Protein AF-A0A9Q3Q132-F1 (afdb_monomer_lite)

Structure (mmCIF, N/CA/C/O backbone):
data_AF-A0A9Q3Q132-F1
#
_entry.id   AF-A0A9Q3Q132-F1
#
loop_
_atom_site.group_PDB
_atom_site.id
_atom_site.type_symbol
_atom_site.label_atom_id
_atom_site.label_alt_id
_atom_site.label_comp_id
_atom_site.label_asym_id
_atom_site.label_entity_id
_atom_site.label_seq_id
_atom_site.pdbx_PDB_ins_code
_atom_site.Cartn_x
_atom_site.Cartn_y
_atom_site.Cartn_z
_atom_site.occupancy
_atom_site.B_iso_or_equiv
_atom_site.auth_seq_id
_atom_site.auth_comp_id
_atom_site.auth_asym_id
_atom_site.auth_atom_id
_atom_site.pdbx_PDB_model_num
ATOM 1 N N . MET A 1 1 ? -14.673 15.537 -2.988 1.00 42.81 1 MET A N 1
ATOM 2 C CA . MET A 1 1 ? -13.858 14.526 -2.292 1.00 42.81 1 MET A CA 1
ATOM 3 C C . MET A 1 1 ? -14.851 13.622 -1.598 1.00 42.81 1 MET A C 1
ATOM 5 O O . MET A 1 1 ? -15.605 14.114 -0.773 1.00 42.81 1 MET A O 1
ATOM 9 N N . SER A 1 2 ? -15.007 12.391 -2.076 1.00 46.78 2 SER A N 1
ATOM 10 C CA . SER A 1 2 ? -15.947 11.425 -1.505 1.00 46.78 2 SER A CA 1
ATOM 11 C C . SER A 1 2 ? -15.360 10.903 -0.200 1.00 46.78 2 SER A C 1
ATOM 13 O O . SER A 1 2 ? -14.340 10.219 -0.220 1.00 46.78 2 SER A O 1
ATOM 15 N N . GLU A 1 3 ? -15.961 11.289 0.919 1.00 55.72 3 GLU A N 1
ATOM 16 C CA . GLU A 1 3 ? -15.642 10.736 2.234 1.00 55.72 3 GLU A CA 1
ATOM 17 C C . GLU A 1 3 ? -15.922 9.227 2.217 1.00 55.72 3 GLU A C 1
ATOM 19 O O . GLU A 1 3 ? -16.953 8.795 1.694 1.00 55.72 3 GLU A O 1
ATOM 24 N N . LEU A 1 4 ? -14.989 8.424 2.740 1.00 59.50 4 LEU A N 1
ATOM 25 C CA . LEU A 1 4 ? -15.205 6.990 2.929 1.00 59.50 4 LEU A CA 1
ATOM 26 C C . LEU A 1 4 ? -16.383 6.810 3.901 1.00 59.50 4 LEU A C 1
ATOM 28 O O . LEU A 1 4 ? -16.312 7.299 5.033 1.00 59.50 4 LEU A O 1
ATOM 32 N N . PRO A 1 5 ? -17.482 6.165 3.476 1.00 57.16 5 PRO A N 1
ATOM 33 C CA . PRO A 1 5 ? -18.624 5.940 4.338 1.00 57.16 5 PRO A CA 1
ATOM 34 C C . PRO A 1 5 ? -18.262 4.820 5.315 1.00 57.16 5 PRO A C 1
ATOM 36 O O . PRO A 1 5 ? -18.121 3.673 4.909 1.00 57.16 5 PRO A O 1
ATOM 39 N N . GLU A 1 6 ? -18.109 5.181 6.588 1.00 65.25 6 GLU A N 1
ATOM 40 C CA . GLU A 1 6 ? -17.724 4.296 7.696 1.00 65.25 6 GLU A CA 1
ATOM 41 C C . GLU A 1 6 ? -16.323 3.666 7.581 1.00 65.25 6 GLU A C 1
ATOM 43 O O . GLU A 1 6 ? -15.817 3.319 6.516 1.00 65.25 6 GLU A O 1
ATOM 48 N N . LYS A 1 7 ? -15.659 3.520 8.732 1.00 68.81 7 LYS A N 1
ATOM 49 C CA . LYS A 1 7 ? -14.372 2.825 8.836 1.00 68.81 7 LYS A CA 1
ATOM 50 C C . LYS A 1 7 ? -14.526 1.397 8.297 1.00 68.81 7 LYS A C 1
ATOM 52 O O . LYS A 1 7 ? -15.234 0.598 8.909 1.00 68.81 7 LYS A O 1
ATOM 57 N N . ILE A 1 8 ? -13.862 1.065 7.189 1.00 79.00 8 ILE A N 1
ATOM 58 C CA . ILE A 1 8 ? -13.961 -0.273 6.586 1.00 79.00 8 ILE A CA 1
ATOM 59 C C . ILE A 1 8 ? -13.101 -1.237 7.417 1.00 79.00 8 ILE A C 1
ATOM 61 O O . ILE A 1 8 ? -11.894 -1.004 7.543 1.00 79.00 8 ILE A O 1
ATOM 65 N N . PRO A 1 9 ? -13.677 -2.304 8.001 1.00 78.19 9 PRO A N 1
ATOM 66 C CA . PRO A 1 9 ? -12.914 -3.250 8.802 1.00 78.19 9 PRO A CA 1
ATOM 67 C C . PRO A 1 9 ? -11.963 -4.072 7.927 1.00 78.19 9 PRO A C 1
ATOM 69 O O . PRO A 1 9 ? -12.359 -4.620 6.899 1.00 78.19 9 PRO A O 1
ATOM 72 N N . LEU A 1 10 ? -10.718 -4.207 8.377 1.00 76.50 10 LEU A N 1
ATOM 73 C CA . LEU A 1 10 ? -9.734 -5.122 7.814 1.00 76.50 10 LEU A CA 1
ATOM 74 C C . LEU A 1 10 ? -9.655 -6.370 8.689 1.00 76.50 10 LEU A C 1
ATOM 76 O O . LEU A 1 10 ? -9.325 -6.311 9.875 1.00 76.50 10 LEU A O 1
ATOM 80 N N . ILE A 1 11 ? -9.969 -7.511 8.082 1.00 69.25 11 ILE A N 1
ATOM 81 C CA . ILE A 1 11 ? -9.895 -8.816 8.732 1.00 69.25 11 ILE A CA 1
ATOM 82 C C . ILE A 1 11 ? -8.579 -9.466 8.320 1.00 69.25 11 ILE A C 1
ATOM 84 O O . ILE A 1 11 ? -8.409 -9.875 7.172 1.00 69.25 11 ILE A O 1
ATOM 88 N N . ILE A 1 12 ? -7.650 -9.580 9.267 1.00 68.38 12 ILE A N 1
ATOM 89 C CA . ILE A 1 12 ? -6.472 -10.433 9.113 1.00 68.38 12 ILE A CA 1
ATOM 90 C C . ILE A 1 12 ? -6.888 -11.837 9.556 1.00 68.38 12 ILE A C 1
ATOM 92 O O . ILE A 1 12 ? -7.013 -12.092 10.758 1.00 68.38 12 ILE A O 1
ATOM 96 N N . LEU A 1 13 ? -7.107 -12.718 8.574 1.00 63.38 13 LEU A N 1
ATOM 97 C CA . LEU A 1 13 ? -7.654 -14.076 8.735 1.00 63.38 13 LEU A CA 1
ATOM 98 C C . LEU A 1 13 ? -6.918 -14.925 9.786 1.00 63.38 13 LEU A C 1
ATOM 100 O O . LEU A 1 13 ? -7.527 -15.793 10.404 1.00 63.38 13 LEU A O 1
ATOM 104 N N . ASP A 1 14 ? -5.646 -14.623 10.040 1.00 66.12 14 ASP A N 1
ATOM 105 C CA . ASP A 1 14 ? -4.778 -15.427 10.901 1.00 66.12 14 ASP A CA 1
ATOM 106 C C . ASP A 1 14 ? -4.732 -14.939 12.365 1.00 66.12 14 ASP A C 1
ATOM 108 O O . ASP A 1 14 ? -4.037 -15.542 13.182 1.00 66.12 14 ASP A O 1
ATOM 112 N N . SER A 1 15 ? -5.425 -13.841 12.720 1.00 58.97 15 SER A N 1
ATOM 113 C CA . SER A 1 15 ? -5.190 -13.145 14.004 1.00 58.97 15 SER A CA 1
ATOM 114 C C . SER A 1 15 ? -6.395 -12.886 14.918 1.00 58.97 15 SER A C 1
ATOM 116 O O . SER A 1 15 ? -6.162 -12.619 16.096 1.00 58.97 15 SER A O 1
ATOM 118 N N . SER A 1 16 ? -7.654 -12.947 14.454 1.00 56.84 16 SER A N 1
ATOM 119 C CA . SER A 1 16 ? -8.826 -12.692 15.321 1.00 56.84 16 SER A CA 1
ATOM 120 C C . SER A 1 16 ? -10.175 -12.951 14.628 1.00 56.84 16 SER A C 1
ATOM 122 O O . SER A 1 16 ? -10.303 -12.753 13.423 1.00 56.84 16 SER A O 1
ATOM 124 N N . GLU A 1 17 ? -11.208 -13.299 15.408 1.00 64.50 17 GLU A N 1
ATOM 125 C CA . GLU A 1 17 ? -12.625 -13.321 14.987 1.00 64.50 17 GLU A CA 1
ATOM 126 C C . GLU A 1 17 ? -13.231 -11.908 14.822 1.00 64.50 17 GLU A C 1
ATOM 128 O O . GLU A 1 17 ? -14.316 -11.751 14.264 1.00 64.50 17 GLU A O 1
ATOM 133 N N . SER A 1 18 ? -12.540 -10.867 15.299 1.00 65.25 18 SER A N 1
ATOM 134 C CA . SER A 1 18 ? -12.953 -9.462 15.212 1.00 65.25 18 SER A CA 1
ATOM 135 C C . SER A 1 18 ? -11.892 -8.597 14.513 1.00 65.25 18 SER A C 1
ATOM 137 O O . SER A 1 18 ? -10.695 -8.816 14.717 1.00 65.25 18 SER A O 1
ATOM 139 N N . PRO A 1 19 ? -12.298 -7.610 13.688 1.00 66.31 19 PRO A N 1
ATOM 140 C CA . PRO A 1 19 ? -11.359 -6.766 12.956 1.00 66.31 19 PRO A CA 1
ATOM 141 C C . PRO A 1 19 ? -10.549 -5.898 13.922 1.00 66.31 19 PRO A C 1
ATOM 143 O O . PRO A 1 19 ? -11.103 -5.143 14.721 1.00 66.31 19 PRO A O 1
ATOM 146 N N . SER A 1 20 ? -9.227 -6.023 13.845 1.00 73.69 20 SER A N 1
ATOM 147 C CA . SER A 1 20 ? -8.266 -5.269 14.657 1.00 73.69 20 SER A CA 1
ATOM 148 C C . SER A 1 20 ? -7.741 -4.017 13.954 1.00 73.69 20 SER A C 1
ATOM 150 O O . SER A 1 20 ? -7.132 -3.168 14.601 1.00 73.69 20 SER A O 1
ATOM 152 N N . LEU A 1 21 ? -7.984 -3.898 12.648 1.00 81.69 21 LEU A N 1
ATOM 153 C CA . LEU A 1 21 ? -7.525 -2.806 11.802 1.00 81.69 21 LEU A CA 1
ATOM 154 C C . LEU A 1 21 ? -8.694 -2.223 11.016 1.00 81.69 21 LEU A C 1
ATOM 156 O O . LEU A 1 21 ? -9.650 -2.923 10.674 1.00 81.69 21 LEU A O 1
ATOM 160 N N . PHE A 1 22 ? -8.598 -0.935 10.706 1.00 84.19 22 PHE A N 1
ATOM 161 C CA . PHE A 1 22 ? -9.631 -0.215 9.978 1.00 84.19 22 PHE A CA 1
ATOM 162 C C . PHE A 1 22 ? -9.006 0.691 8.932 1.00 84.19 22 PHE A C 1
ATOM 164 O O . PHE A 1 22 ? -8.070 1.434 9.230 1.00 84.19 22 PHE A O 1
ATOM 171 N N . VAL A 1 23 ? -9.576 0.674 7.731 1.00 85.88 23 VAL A N 1
ATOM 172 C CA . VAL A 1 23 ? -9.326 1.715 6.737 1.00 85.88 23 VAL A CA 1
ATOM 173 C C . VAL A 1 23 ? -10.050 2.973 7.194 1.00 85.88 23 VAL A C 1
ATOM 175 O O . VAL A 1 23 ? -11.255 2.941 7.460 1.00 85.88 23 VAL A O 1
ATOM 178 N N . THR A 1 24 ? -9.319 4.076 7.310 1.00 86.38 24 THR A N 1
ATOM 179 C CA . THR A 1 24 ? -9.848 5.319 7.877 1.00 86.38 24 THR A CA 1
ATOM 180 C C . THR A 1 24 ? -10.174 6.356 6.818 1.00 86.38 24 THR A C 1
ATOM 182 O O . THR A 1 24 ? -11.237 6.969 6.887 1.00 86.38 24 THR A O 1
ATOM 185 N N . HIS A 1 25 ? -9.286 6.565 5.849 1.00 87.44 25 HIS A N 1
ATOM 186 C CA . HIS A 1 25 ? -9.456 7.590 4.827 1.00 87.44 25 HIS A CA 1
ATOM 187 C C . HIS A 1 25 ? -8.611 7.310 3.577 1.00 87.44 25 HIS A C 1
ATOM 189 O O . HIS A 1 25 ? -7.745 6.432 3.570 1.00 87.44 25 HIS A O 1
ATOM 195 N N . HIS A 1 26 ? -8.882 8.082 2.521 1.00 87.94 26 HIS A N 1
ATOM 196 C CA . HIS A 1 26 ? -8.002 8.194 1.366 1.00 87.94 26 HIS A CA 1
ATOM 197 C C . HIS A 1 26 ? -7.053 9.368 1.557 1.00 87.94 26 HIS A C 1
ATOM 199 O O . HIS A 1 26 ? -7.464 10.429 2.032 1.00 87.94 26 HIS A O 1
ATOM 205 N N . THR A 1 27 ? -5.814 9.205 1.122 1.00 90.06 27 THR A N 1
ATOM 206 C CA . THR A 1 27 ? -4.831 10.285 1.096 1.00 90.06 27 THR A CA 1
ATOM 207 C C . THR A 1 27 ? -3.984 10.186 -0.154 1.00 90.06 27 THR A C 1
ATOM 209 O O . THR A 1 27 ? -3.828 9.109 -0.721 1.00 90.06 27 THR A O 1
ATOM 212 N N . LYS A 1 28 ? -3.417 11.308 -0.574 1.00 92.25 28 LYS A N 1
ATOM 213 C CA . LYS A 1 28 ? -2.639 11.389 -1.797 1.00 92.25 28 LYS A CA 1
ATOM 214 C C . LYS A 1 28 ? -1.196 11.707 -1.467 1.00 92.25 28 LYS A C 1
ATOM 216 O O . LYS A 1 28 ? -0.924 12.720 -0.824 1.00 92.25 28 LYS A O 1
ATOM 221 N N . TYR A 1 29 ? -0.282 10.856 -1.916 1.00 90.50 29 TYR A N 1
ATOM 222 C CA . TYR A 1 29 ? 1.144 11.030 -1.664 1.00 90.50 29 TYR A CA 1
ATOM 223 C C . TYR A 1 29 ? 1.966 10.940 -2.940 1.00 90.50 29 TYR A C 1
ATOM 225 O O . TYR A 1 29 ? 1.631 10.214 -3.877 1.00 90.50 29 TYR A O 1
ATOM 233 N N . MET A 1 30 ? 3.073 11.683 -2.941 1.00 93.25 30 MET A N 1
ATOM 234 C CA . MET A 1 30 ? 4.152 11.489 -3.899 1.00 93.25 30 MET A CA 1
ATOM 235 C C . MET A 1 30 ? 4.936 10.245 -3.486 1.00 93.25 30 MET A C 1
ATOM 237 O O . MET A 1 30 ? 5.448 10.171 -2.369 1.00 93.25 30 MET A O 1
ATOM 241 N N . VAL A 1 31 ? 5.012 9.276 -4.385 1.00 89.88 31 VAL A N 1
ATOM 242 C CA . VAL A 1 31 ? 5.697 8.008 -4.177 1.00 89.88 31 VAL A CA 1
ATOM 243 C C . VAL A 1 31 ? 7.043 8.057 -4.872 1.00 89.88 31 VAL A C 1
ATOM 245 O O . VAL A 1 31 ? 7.138 8.383 -6.057 1.00 89.88 31 VAL A O 1
ATOM 248 N N . GLU A 1 32 ? 8.079 7.684 -4.132 1.00 91.25 32 GLU A N 1
ATOM 249 C CA . GLU A 1 32 ? 9.435 7.539 -4.642 1.00 91.25 32 GLU A CA 1
ATOM 250 C C . GLU A 1 32 ? 9.892 6.104 -4.386 1.00 91.25 32 GLU A C 1
ATOM 252 O O . GLU A 1 32 ? 10.123 5.699 -3.247 1.00 91.25 32 GLU A O 1
ATOM 257 N N . ILE A 1 33 ? 9.995 5.315 -5.456 1.00 85.12 33 ILE A N 1
ATOM 258 C CA . ILE A 1 33 ? 10.542 3.956 -5.411 1.00 85.12 33 ILE A CA 1
ATOM 259 C C . ILE A 1 33 ? 11.919 4.002 -6.084 1.00 85.12 33 ILE A C 1
ATOM 261 O O . ILE A 1 33 ? 12.040 4.589 -7.165 1.00 85.12 33 ILE A O 1
ATOM 265 N N . PRO A 1 34 ? 12.971 3.402 -5.493 1.00 87.12 34 PRO A N 1
ATOM 266 C CA . PRO A 1 34 ? 14.285 3.357 -6.120 1.00 87.12 34 PRO A CA 1
ATOM 267 C C . PRO A 1 34 ? 14.206 2.816 -7.550 1.00 87.12 34 PRO A C 1
ATOM 269 O O . PRO A 1 34 ? 13.577 1.792 -7.803 1.00 87.12 34 PRO A O 1
ATOM 272 N N . SER A 1 35 ? 14.854 3.510 -8.488 1.00 85.25 35 SER A N 1
ATOM 273 C CA . SER A 1 35 ? 14.871 3.144 -9.913 1.00 85.25 35 SER A CA 1
ATOM 274 C C . SER A 1 35 ? 13.511 3.194 -10.633 1.00 85.25 35 SER A C 1
ATOM 276 O O . SER A 1 35 ? 13.417 2.716 -11.763 1.00 85.25 35 SER A O 1
ATOM 278 N N . PHE A 1 36 ? 12.489 3.821 -10.042 1.00 83.25 36 PHE A N 1
ATOM 279 C CA . PHE A 1 36 ? 11.194 4.084 -10.671 1.00 83.25 36 PHE A CA 1
ATOM 280 C C . PHE A 1 36 ? 10.920 5.601 -10.723 1.00 83.25 36 PHE A C 1
ATOM 282 O O . PHE A 1 36 ? 11.328 6.317 -9.807 1.00 83.25 36 PHE A O 1
ATOM 289 N N . PRO A 1 37 ? 10.262 6.132 -11.773 1.00 88.19 37 PRO A N 1
ATOM 290 C CA . PRO A 1 37 ? 9.868 7.540 -11.801 1.00 88.19 37 PRO A CA 1
ATOM 291 C C . PRO A 1 37 ? 8.951 7.884 -10.627 1.00 88.19 37 PRO A C 1
ATOM 293 O O . PRO A 1 37 ? 8.059 7.103 -10.313 1.00 88.19 37 PRO A O 1
ATOM 296 N N . SER A 1 38 ? 9.120 9.057 -10.016 1.00 92.94 38 SER A N 1
ATOM 297 C CA . SER A 1 38 ? 8.192 9.519 -8.981 1.00 92.94 38 SER A CA 1
ATOM 298 C C . SER A 1 38 ? 6.790 9.708 -9.561 1.00 92.94 38 SER A C 1
ATOM 300 O O . SER A 1 38 ? 6.631 10.198 -10.683 1.00 92.94 38 SER A O 1
ATOM 302 N N . PHE A 1 39 ? 5.770 9.341 -8.792 1.00 90.56 39 PHE A N 1
ATOM 303 C CA . PHE A 1 39 ? 4.374 9.460 -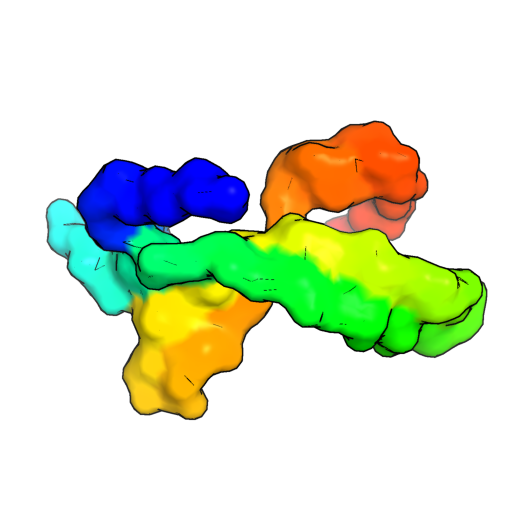9.203 1.00 90.56 39 PHE A CA 1
ATOM 304 C C . PHE A 1 39 ? 3.487 9.822 -8.019 1.00 90.56 39 PHE A C 1
ATOM 306 O O . PHE A 1 39 ? 3.787 9.502 -6.873 1.00 90.56 39 PHE A O 1
ATOM 313 N N . GLU A 1 40 ? 2.376 10.492 -8.301 1.00 93.56 40 GLU A N 1
ATOM 314 C CA . GLU A 1 40 ? 1.353 10.766 -7.300 1.00 93.56 40 GLU A CA 1
ATOM 315 C C . GLU A 1 40 ? 0.346 9.611 -7.274 1.00 93.56 40 GLU A C 1
ATOM 317 O O . GLU A 1 40 ? -0.101 9.156 -8.330 1.00 93.56 40 GLU A O 1
ATOM 322 N N . TRP A 1 41 ? -0.017 9.141 -6.081 1.00 92.81 41 TRP A N 1
ATOM 323 C CA . TRP A 1 41 ? -0.964 8.041 -5.917 1.00 92.81 41 TRP A CA 1
ATOM 324 C C . TRP A 1 41 ? -1.954 8.291 -4.779 1.00 92.81 41 TRP A C 1
ATOM 326 O O . TRP A 1 41 ? -1.592 8.875 -3.756 1.00 92.81 41 TRP A O 1
ATOM 336 N N . ASP A 1 42 ? -3.197 7.841 -4.970 1.00 91.81 42 ASP A N 1
ATOM 337 C CA . ASP A 1 42 ? -4.246 7.842 -3.947 1.00 91.81 42 ASP A CA 1
ATOM 338 C C . ASP A 1 42 ? -4.196 6.527 -3.155 1.00 91.81 42 ASP A C 1
ATOM 340 O O . ASP A 1 42 ? -4.462 5.443 -3.670 1.00 91.81 42 ASP A O 1
ATOM 344 N N . PHE A 1 43 ? -3.843 6.632 -1.882 1.00 90.44 43 PHE A N 1
ATOM 345 C CA . PHE A 1 43 ? -3.699 5.531 -0.943 1.00 90.44 43 PHE A CA 1
ATOM 346 C C . PHE A 1 43 ? -4.926 5.362 -0.066 1.00 90.44 43 PHE A C 1
ATOM 348 O O . PHE A 1 43 ? -5.592 6.331 0.297 1.00 90.44 43 PHE A O 1
ATOM 355 N N . LEU A 1 44 ? -5.154 4.119 0.352 1.00 89.19 44 LEU A N 1
ATOM 356 C CA . LEU A 1 44 ? -5.975 3.811 1.516 1.00 89.19 44 LEU A CA 1
ATOM 357 C C . LEU A 1 44 ? -5.087 3.802 2.761 1.00 89.19 44 LEU A C 1
ATOM 359 O O . LEU A 1 44 ? -4.043 3.147 2.766 1.00 89.19 44 LEU A O 1
ATOM 363 N N . VAL A 1 45 ? -5.519 4.503 3.807 1.00 88.25 45 VAL A N 1
ATOM 364 C CA . VAL A 1 45 ? -4.810 4.572 5.089 1.00 88.25 45 VAL A CA 1
ATOM 365 C C . VAL A 1 45 ? -5.428 3.611 6.094 1.00 88.25 45 VAL A C 1
ATOM 367 O O . VAL A 1 45 ? -6.646 3.623 6.297 1.00 88.25 45 VAL A O 1
ATOM 370 N N . ILE A 1 46 ? -4.588 2.811 6.749 1.00 89.25 46 ILE A N 1
ATOM 371 C CA . ILE A 1 46 ? -4.951 1.966 7.886 1.00 89.25 46 ILE A CA 1
ATOM 372 C C . ILE A 1 46 ? -4.468 2.618 9.177 1.00 89.25 46 ILE A C 1
ATOM 374 O O . ILE A 1 46 ? -3.310 3.013 9.282 1.00 89.25 46 ILE A O 1
ATOM 378 N N . ASP A 1 47 ? -5.334 2.651 10.185 1.00 84.31 47 ASP A N 1
ATOM 379 C CA . ASP A 1 47 ? -4.944 2.968 11.560 1.00 84.31 47 ASP A CA 1
ATOM 380 C C . ASP A 1 47 ? -4.378 1.718 12.253 1.00 84.31 47 ASP A C 1
ATOM 382 O O . ASP A 1 47 ? -5.076 0.710 12.406 1.00 84.31 47 ASP A O 1
ATOM 386 N N . THR A 1 48 ? -3.104 1.767 12.641 1.00 82.75 48 THR A N 1
ATOM 387 C CA . THR A 1 48 ? -2.391 0.687 13.335 1.00 82.75 48 THR A CA 1
ATOM 388 C C . THR A 1 48 ? -1.901 1.155 14.710 1.00 82.75 48 THR A C 1
ATOM 390 O O . THR A 1 48 ? -1.694 2.348 14.932 1.00 82.75 48 THR A O 1
ATOM 393 N N . PRO A 1 49 ? -1.583 0.241 15.649 1.00 78.75 49 PRO A N 1
ATOM 394 C CA . PRO A 1 49 ? -1.017 0.626 16.947 1.00 78.75 49 PRO A CA 1
ATOM 395 C C . PRO A 1 49 ? 0.303 1.413 16.870 1.00 78.75 49 PRO A C 1
ATOM 397 O O . PRO A 1 49 ? 0.719 2.004 17.866 1.00 78.75 49 PRO A O 1
ATOM 400 N N . LYS A 1 50 ? 0.994 1.383 15.722 1.00 79.62 50 LYS A N 1
ATOM 401 C CA . LYS A 1 50 ? 2.261 2.089 15.484 1.00 79.62 50 LYS A CA 1
ATOM 402 C C . LYS A 1 50 ? 2.078 3.415 14.733 1.00 79.62 50 LYS A C 1
ATOM 404 O O . LYS A 1 50 ? 3.068 4.115 14.538 1.00 79.62 50 LYS A O 1
ATOM 409 N N . GLY A 1 51 ? 0.847 3.764 14.354 1.00 85.31 51 GLY A N 1
ATOM 410 C CA . GLY A 1 51 ? 0.513 4.928 13.537 1.00 85.31 51 GLY A CA 1
ATOM 411 C C . GLY A 1 51 ? -0.239 4.530 12.270 1.00 85.31 51 GLY A C 1
ATOM 412 O O . GLY A 1 51 ? -0.923 3.510 12.234 1.00 85.31 51 GLY A O 1
ATOM 413 N N . GLU A 1 52 ? -0.099 5.332 11.224 1.00 85.62 52 GLU A N 1
ATOM 414 C CA . GLU A 1 52 ? -0.764 5.097 9.945 1.00 85.62 52 GLU A CA 1
ATOM 415 C C . GLU A 1 52 ? 0.110 4.263 9.005 1.00 85.62 52 GLU A C 1
ATOM 417 O O . GLU A 1 52 ? 1.280 4.584 8.803 1.00 85.62 52 GLU A O 1
ATOM 422 N N . A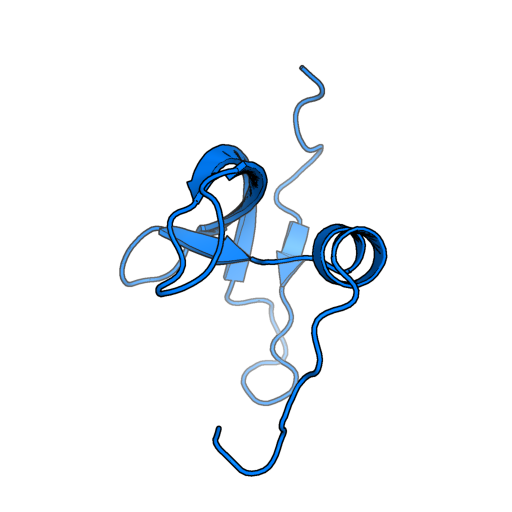SP A 1 53 ? -0.4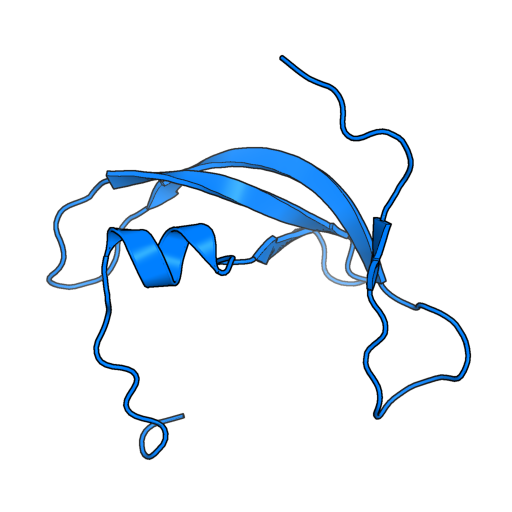83 3.231 8.406 1.00 88.25 53 ASP A N 1
ATOM 423 C CA . ASP A 1 53 ? 0.115 2.467 7.309 1.00 88.25 53 ASP A CA 1
ATOM 424 C C . ASP A 1 53 ? -0.662 2.713 6.009 1.00 88.25 53 ASP A C 1
ATOM 426 O O . ASP A 1 53 ? -1.869 2.971 6.015 1.00 88.25 53 ASP A O 1
ATOM 430 N N . LEU A 1 54 ? 0.034 2.621 4.875 1.00 88.38 54 LEU A N 1
ATOM 431 C CA . LEU A 1 54 ? -0.536 2.825 3.543 1.00 88.38 54 LEU A CA 1
ATOM 432 C C . LEU A 1 54 ? -0.729 1.489 2.825 1.00 88.38 54 LEU A C 1
ATOM 434 O O . LEU A 1 54 ? 0.159 0.637 2.836 1.00 88.38 54 LEU A O 1
ATOM 438 N N . ILE A 1 55 ? -1.860 1.327 2.140 1.00 87.19 55 ILE A N 1
ATOM 439 C CA . ILE A 1 55 ? -2.127 0.161 1.290 1.00 87.19 55 ILE A CA 1
ATOM 440 C C . ILE A 1 55 ? -1.979 0.538 -0.181 1.00 87.19 55 ILE A C 1
ATOM 442 O O . ILE A 1 55 ? -2.675 1.429 -0.675 1.00 87.19 55 ILE A O 1
ATOM 446 N N . PHE A 1 56 ? -1.164 -0.231 -0.905 1.00 85.06 56 PHE A N 1
ATOM 447 C CA . PHE A 1 56 ? -1.274 -0.338 -2.358 1.00 85.06 56 PHE A CA 1
ATOM 448 C C . PHE A 1 56 ? -2.395 -1.315 -2.713 1.00 85.06 56 PHE A C 1
ATOM 450 O O . PHE A 1 56 ? -2.300 -2.515 -2.450 1.00 85.06 56 PHE A O 1
ATOM 457 N N . GLY A 1 57 ? -3.482 -0.786 -3.270 1.00 84.06 57 GLY A N 1
ATOM 458 C CA . GLY A 1 57 ? -4.660 -1.564 -3.628 1.00 84.06 57 GLY A CA 1
ATOM 459 C C . GLY A 1 57 ? -4.528 -2.314 -4.954 1.00 84.06 57 GLY A C 1
ATOM 460 O O . GLY A 1 57 ? -3.517 -2.270 -5.658 1.00 84.06 57 GLY A O 1
ATOM 461 N N . PHE A 1 58 ? -5.607 -3.005 -5.323 1.00 85.06 58 PHE A N 1
ATOM 462 C CA . PHE A 1 58 ? -5.720 -3.681 -6.618 1.00 85.06 58 PHE A CA 1
ATOM 463 C C . PHE A 1 58 ? -5.644 -2.707 -7.806 1.00 85.06 58 PHE A C 1
ATOM 465 O O . PHE A 1 58 ? -5.132 -3.050 -8.867 1.00 85.06 58 PHE A O 1
ATOM 472 N N . ASP A 1 59 ? -6.127 -1.483 -7.623 1.00 87.25 59 ASP A N 1
ATOM 473 C CA . ASP A 1 59 ? -6.024 -0.386 -8.583 1.00 87.25 59 ASP A CA 1
ATOM 474 C C . ASP A 1 59 ? -4.570 -0.051 -8.940 1.00 87.25 59 ASP A C 1
ATOM 476 O O . ASP A 1 59 ? -4.257 0.109 -10.121 1.00 87.25 59 ASP A O 1
ATOM 480 N N . PHE A 1 60 ? -3.674 -0.03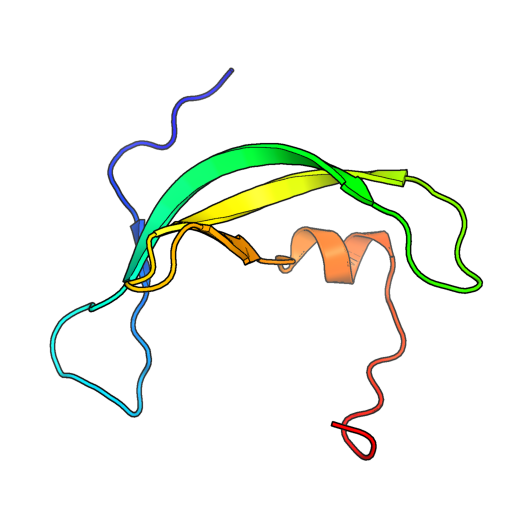4 -7.952 1.00 87.62 60 PHE A N 1
ATOM 481 C CA . PHE A 1 60 ? -2.241 0.164 -8.161 1.00 87.62 60 PHE A CA 1
ATOM 482 C C . PHE A 1 60 ? -1.640 -0.971 -8.989 1.00 87.62 60 PHE A C 1
ATOM 484 O O . PHE A 1 60 ? -0.965 -0.728 -9.994 1.00 87.62 60 PHE A O 1
ATOM 491 N N . LEU A 1 61 ? -1.937 -2.216 -8.602 1.00 86.94 61 LEU A N 1
ATOM 492 C CA . LEU A 1 61 ? -1.461 -3.403 -9.313 1.00 86.94 61 LEU A CA 1
ATOM 493 C C . LEU A 1 61 ? -1.953 -3.423 -10.760 1.00 86.94 61 LEU A C 1
ATOM 495 O O . LEU A 1 61 ? -1.186 -3.741 -11.659 1.00 86.94 61 LEU A O 1
ATOM 499 N N . ASN A 1 62 ? -3.203 -3.041 -11.005 1.00 88.56 62 ASN A N 1
ATOM 500 C CA . ASN A 1 62 ? -3.762 -2.994 -12.349 1.00 88.56 62 ASN A CA 1
ATOM 501 C C . ASN A 1 62 ? -3.198 -1.831 -13.188 1.00 88.56 62 ASN A C 1
ATOM 503 O O . ASN A 1 62 ? -3.039 -1.974 -14.397 1.00 88.56 62 ASN A O 1
ATOM 507 N N . HIS A 1 63 ? -2.892 -0.685 -12.568 1.00 89.81 63 HIS A N 1
ATOM 508 C CA . HIS A 1 63 ? -2.350 0.482 -13.268 1.00 89.81 63 HIS A CA 1
ATOM 509 C C . HIS A 1 63 ? -0.894 0.281 -13.700 1.00 89.81 63 HIS A C 1
ATOM 511 O O . HIS A 1 63 ? -0.555 0.516 -14.858 1.00 89.81 63 HIS A O 1
ATOM 517 N N . PHE A 1 64 ? -0.032 -0.147 -12.774 1.00 87.12 64 PHE A N 1
ATOM 518 C CA . PHE A 1 64 ? 1.403 -0.287 -13.034 1.00 87.12 64 PHE A CA 1
ATOM 51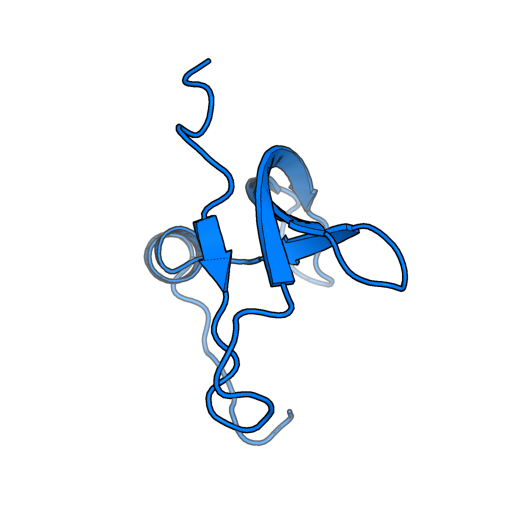9 C C . PHE A 1 64 ? 1.812 -1.687 -13.485 1.00 87.12 64 PHE A C 1
ATOM 521 O O . PHE A 1 64 ? 2.898 -1.842 -14.040 1.00 87.12 64 PHE A O 1
ATOM 528 N N . ASN A 1 65 ? 0.961 -2.692 -13.254 1.00 88.12 65 ASN A N 1
ATOM 529 C CA . ASN A 1 65 ? 1.225 -4.100 -13.545 1.00 88.12 65 ASN A CA 1
ATOM 530 C C . ASN A 1 65 ? 2.649 -4.537 -13.137 1.00 88.12 65 ASN A C 1
ATOM 532 O O . ASN A 1 65 ? 3.415 -5.020 -13.980 1.00 88.12 65 ASN A O 1
ATOM 536 N N . PRO A 1 66 ? 3.046 -4.311 -11.868 1.00 85.31 66 PRO A N 1
ATOM 537 C CA . PRO A 1 66 ? 4.392 -4.627 -11.425 1.00 85.31 66 PRO A CA 1
ATOM 538 C C . PRO A 1 66 ? 4.623 -6.141 -11.458 1.00 85.31 66 PRO A C 1
ATOM 540 O O . PRO A 1 66 ? 3.740 -6.936 -11.132 1.00 85.31 66 PRO A O 1
ATOM 543 N N . SER A 1 67 ? 5.844 -6.545 -11.804 1.00 85.25 67 SER A N 1
ATOM 544 C CA . SER A 1 67 ? 6.270 -7.932 -11.627 1.00 85.25 67 SER A CA 1
ATOM 545 C C . SER A 1 67 ? 6.496 -8.191 -10.140 1.00 85.25 67 SER A C 1
ATOM 547 O O . SER A 1 67 ? 7.474 -7.705 -9.577 1.00 85.25 67 SER A O 1
ATOM 549 N N . ILE A 1 68 ? 5.602 -8.953 -9.510 1.00 82.88 68 ILE A N 1
ATOM 550 C CA . ILE A 1 68 ? 5.747 -9.358 -8.109 1.00 82.88 68 ILE A CA 1
ATOM 551 C C . ILE A 1 68 ? 6.608 -10.620 -8.053 1.00 82.88 68 ILE A C 1
ATOM 553 O O . ILE A 1 68 ? 6.173 -11.697 -8.469 1.00 82.88 68 ILE A O 1
ATOM 557 N N . ASP A 1 69 ? 7.831 -10.484 -7.547 1.00 85.62 69 ASP A N 1
ATOM 558 C CA . ASP A 1 69 ? 8.706 -11.618 -7.259 1.00 85.62 69 ASP A CA 1
ATOM 559 C C . ASP A 1 69 ? 8.464 -12.125 -5.833 1.00 85.62 69 ASP A C 1
ATOM 561 O O . ASP A 1 69 ? 9.063 -11.659 -4.868 1.00 85.62 69 ASP A O 1
ATOM 565 N N . TRP A 1 70 ? 7.599 -13.131 -5.714 1.00 83.81 70 TRP A N 1
ATOM 566 C CA . TRP A 1 70 ? 7.264 -13.766 -4.437 1.00 83.81 70 TRP A CA 1
ATOM 567 C C . TRP A 1 70 ? 8.439 -14.494 -3.766 1.00 83.81 70 TRP A C 1
ATOM 569 O O . TRP A 1 70 ? 8.292 -14.968 -2.642 1.00 83.81 70 TRP A O 1
ATOM 579 N N . THR A 1 71 ? 9.588 -14.633 -4.436 1.00 88.06 71 THR A N 1
ATOM 580 C CA . THR A 1 71 ? 10.755 -15.325 -3.874 1.00 88.06 71 THR A CA 1
ATOM 581 C C . THR A 1 71 ? 11.660 -14.419 -3.045 1.00 88.06 71 THR A C 1
ATOM 583 O O . THR A 1 71 ? 12.382 -14.929 -2.189 1.00 88.06 71 THR A O 1
ATOM 586 N N . GLN A 1 72 ? 11.618 -13.100 -3.263 1.00 76.31 72 GLN A N 1
ATOM 587 C CA . GLN A 1 72 ? 12.479 -12.144 -2.554 1.00 76.31 72 GLN A CA 1
ATOM 588 C C . GLN A 1 72 ? 11.833 -11.509 -1.317 1.00 76.31 72 GLN A C 1
ATOM 590 O O . GLN A 1 72 ? 12.528 -10.805 -0.584 1.00 76.31 72 GLN A O 1
ATOM 595 N N . GLY A 1 73 ? 10.572 -11.852 -1.031 1.00 55.62 73 GLY A N 1
ATOM 596 C CA . GLY A 1 73 ? 9.816 -11.320 0.109 1.00 55.62 73 GLY A CA 1
ATOM 597 C C . GLY A 1 73 ? 9.526 -9.836 -0.040 1.00 55.62 73 GLY A C 1
ATOM 598 O O . GLY A 1 73 ? 9.574 -9.150 1.004 1.00 55.62 73 GLY A O 1
#

Sequence (73 aa):
MSELPEKIPLIILDSSESPSLFVTHHTKYMVEIPSFPSFEWDFLVIDTPKGEDLIFGFDFLNHFNPSIDWTQG

Organism: NCBI:txid1389203

InterPro domains:
  IPR021109 Aspartic peptidase domain superfamily [G3DSA:2.40.70.10] (2-73)

pLDDT: mean 80.32, std 12.05, range [42.81, 93.56]

Secondary structure (DSSP, 8-state):
----SS-EEE--TTT-SS--EEEEEEEEEEE--TTS--EEEEEEEEEETTEEEEE--HHHHHHH-----TT--

Radius of 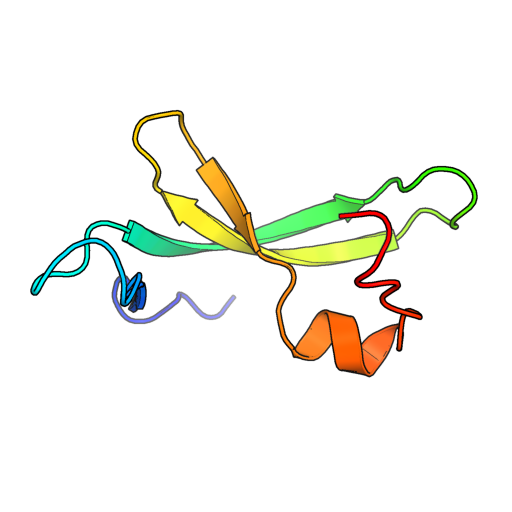gyration: 14.35 Å; chains: 1; bounding box: 34×30×30 Å

Foldseek 3Di:
DDWDDDFAFDDPPVPDPGGPKTFHGWDWDFDDDVPDDIDIDIWTWIQDPVGIDTDDDPVNCVVVVDDDDPVVD